Protein AF-D6V4B9-F1 (afdb_monomer)

pLDDT: mean 71.66, std 14.36, range [41.25, 89.12]

Radius of gyration: 29.9 Å; Cα contacts (8 Å, |Δi|>4): 30; chains: 1; bounding box: 53×67×83 Å

Nearest PDB structures (foldseek):
  7n61-assembly1_1E  TM=2.980E-01  e=7.614E+00  Chlamydomonas reinhardtii

Solvent-accessible surface area (backbone atoms only — not comparable to full-atom values): 7620 Å² total; per-residue (Å²): 122,68,72,62,52,56,53,49,53,51,54,51,51,50,52,50,50,55,51,52,52,53,36,43,50,52,18,46,53,51,30,52,46,39,75,76,36,60,91,76,51,65,73,72,64,60,72,78,48,50,77,69,20,47,53,47,20,52,50,51,48,60,70,60,58,69,81,70,73,77,74,76,78,88,77,75,93,86,74,89,62,77,79,71,78,65,84,52,74,64,82,77,49,76,81,72,80,59,62,66,60,52,53,49,54,53,49,53,52,52,53,53,51,52,51,52,52,52,52,51,54,64,75,76,108

Structure (mmCIF, N/CA/C/O backbone):
data_AF-D6V4B9-F1
#
_entry.id   AF-D6V4B9-F1
#
loop_
_atom_site.group_PDB
_atom_site.id
_atom_site.type_symbol
_atom_site.label_atom_id
_atom_site.label_alt_id
_atom_site.label_comp_id
_atom_site.label_asym_id
_atom_site.label_entity_id
_atom_site.label_seq_id
_atom_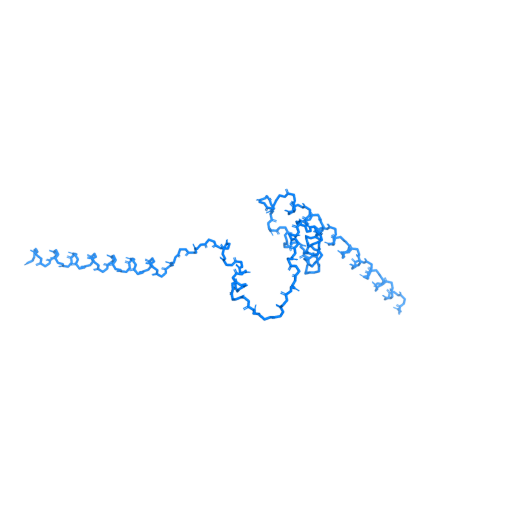site.pdbx_PDB_ins_code
_atom_site.Cartn_x
_atom_site.Cartn_y
_atom_site.Cartn_z
_atom_site.occupancy
_atom_site.B_iso_or_equiv
_atom_site.auth_seq_id
_atom_site.auth_comp_id
_atom_site.auth_asym_id
_atom_site.auth_atom_id
_atom_site.pdbx_PDB_model_num
ATOM 1 N N . MET A 1 1 ? 23.076 -10.725 -33.146 1.00 55.50 1 MET A N 1
ATOM 2 C CA . MET A 1 1 ? 22.029 -9.685 -33.076 1.00 55.50 1 MET A CA 1
ATOM 3 C C . MET A 1 1 ? 22.121 -8.926 -31.746 1.00 55.50 1 MET A C 1
ATOM 5 O O . MET A 1 1 ? 21.299 -9.163 -30.870 1.00 55.50 1 MET A O 1
ATOM 9 N N . PRO A 1 2 ? 23.154 -8.087 -31.544 1.00 64.25 2 PRO A N 1
ATOM 10 C CA . PRO A 1 2 ? 23.291 -7.273 -30.332 1.00 64.25 2 PRO A CA 1
ATOM 11 C C . PRO A 1 2 ? 22.269 -6.123 -30.283 1.00 64.25 2 PRO A C 1
ATOM 13 O O . PRO A 1 2 ? 21.636 -5.936 -29.256 1.00 64.25 2 PRO A O 1
ATOM 16 N N . GLU A 1 3 ? 21.969 -5.485 -31.418 1.00 70.81 3 GLU A N 1
ATOM 17 C CA . GLU A 1 3 ? 21.079 -4.308 -31.461 1.00 70.81 3 GLU A CA 1
ATOM 18 C C . GLU A 1 3 ? 19.627 -4.583 -31.041 1.00 70.81 3 GLU A C 1
ATOM 20 O O . GLU A 1 3 ? 18.955 -3.723 -30.484 1.00 70.81 3 GLU A O 1
ATOM 25 N N . GLN A 1 4 ? 19.126 -5.803 -31.256 1.00 70.81 4 GLN A N 1
ATOM 26 C CA . GLN A 1 4 ? 17.796 -6.181 -30.768 1.00 70.81 4 GLN A CA 1
ATOM 27 C C . GLN A 1 4 ? 17.755 -6.297 -29.244 1.00 70.81 4 GLN A C 1
ATOM 29 O O . GLN A 1 4 ? 16.736 -5.956 -28.652 1.00 70.81 4 GLN A O 1
ATOM 34 N N . ARG A 1 5 ? 18.839 -6.760 -28.603 1.00 72.44 5 ARG A N 1
ATOM 35 C CA . ARG A 1 5 ? 18.905 -6.842 -27.136 1.00 72.44 5 ARG A CA 1
ATOM 36 C C . ARG A 1 5 ? 18.879 -5.450 -26.517 1.00 72.44 5 ARG A C 1
ATOM 38 O O . ARG A 1 5 ? 18.088 -5.235 -25.610 1.00 72.44 5 ARG A O 1
ATOM 45 N N . ASP A 1 6 ? 19.620 -4.509 -27.095 1.00 79.88 6 ASP A N 1
ATOM 46 C CA . ASP A 1 6 ? 19.655 -3.123 -26.618 1.00 79.88 6 ASP A CA 1
ATOM 47 C C . ASP A 1 6 ? 18.268 -2.456 -26.684 1.00 79.88 6 ASP A C 1
ATOM 49 O O . ASP A 1 6 ? 17.867 -1.749 -25.761 1.00 79.88 6 ASP A O 1
ATOM 53 N N . LEU A 1 7 ? 17.482 -2.738 -27.732 1.00 81.94 7 LEU A N 1
ATOM 54 C CA . LEU A 1 7 ? 16.101 -2.253 -27.850 1.00 81.94 7 LEU A CA 1
ATOM 55 C C . LEU A 1 7 ? 15.154 -2.879 -26.814 1.00 81.94 7 LEU A C 1
ATOM 57 O O . LEU A 1 7 ? 14.275 -2.190 -26.294 1.00 81.94 7 LEU A O 1
ATOM 61 N N . PHE A 1 8 ? 15.318 -4.168 -26.501 1.00 83.31 8 PHE A N 1
ATOM 62 C CA . PHE A 1 8 ? 14.526 -4.822 -25.454 1.00 83.31 8 PHE A CA 1
ATOM 63 C C . PHE A 1 8 ? 14.882 -4.307 -24.060 1.00 83.31 8 PHE A C 1
ATOM 65 O O . PHE A 1 8 ? 13.976 -4.081 -23.259 1.00 83.31 8 PHE A O 1
ATOM 72 N N . ASP A 1 9 ? 16.166 -4.087 -23.782 1.00 86.44 9 ASP A N 1
ATOM 73 C CA . ASP A 1 9 ? 16.626 -3.549 -22.502 1.00 86.44 9 ASP A CA 1
ATOM 74 C C . ASP A 1 9 ? 16.128 -2.112 -22.297 1.00 86.44 9 ASP A C 1
ATOM 76 O O . ASP A 1 9 ? 15.647 -1.770 -21.213 1.00 86.44 9 ASP A O 1
ATOM 80 N N . LEU A 1 10 ? 16.136 -1.296 -23.358 1.00 87.69 10 LEU A N 1
ATOM 81 C CA . LEU A 1 10 ? 15.570 0.054 -23.341 1.00 87.69 10 LEU A CA 1
ATOM 82 C C . LEU A 1 10 ? 14.053 0.034 -23.089 1.00 87.69 10 LEU A C 1
ATOM 84 O O . LEU A 1 10 ? 13.560 0.729 -22.202 1.00 87.69 10 LEU A O 1
ATOM 88 N N . ALA A 1 11 ? 13.311 -0.824 -23.795 1.00 85.81 11 ALA A N 1
ATOM 89 C CA . ALA A 1 11 ? 11.869 -0.973 -23.594 1.00 85.81 11 ALA A CA 1
ATOM 90 C C . ALA A 1 11 ? 11.518 -1.504 -22.191 1.00 85.81 11 ALA A C 1
ATOM 92 O O . ALA A 1 11 ? 10.519 -1.096 -21.593 1.00 85.81 11 ALA A O 1
ATOM 93 N N . ALA A 1 12 ? 12.339 -2.403 -21.640 1.00 87.50 12 ALA A N 1
ATOM 94 C CA . ALA A 1 12 ? 12.175 -2.904 -20.282 1.00 87.50 12 ALA A CA 1
ATOM 95 C C . ALA A 1 12 ? 12.413 -1.796 -19.245 1.00 87.50 12 ALA A C 1
ATOM 97 O O . ALA A 1 12 ? 11.635 -1.673 -18.294 1.00 87.50 12 ALA A O 1
ATOM 98 N N . ALA A 1 13 ? 13.441 -0.966 -19.440 1.00 87.25 13 ALA A N 1
ATOM 99 C CA . ALA A 1 13 ? 13.713 0.185 -18.586 1.00 87.25 13 ALA A CA 1
ATOM 100 C C . ALA A 1 13 ? 12.553 1.196 -18.608 1.00 87.25 13 ALA A C 1
ATOM 102 O O . ALA A 1 13 ? 12.089 1.616 -17.543 1.00 87.25 13 ALA A O 1
ATOM 103 N N . ASP A 1 14 ? 12.015 1.505 -19.789 1.00 87.19 14 ASP A N 1
ATOM 104 C CA . ASP A 1 14 ? 10.861 2.397 -19.945 1.00 87.19 14 ASP A CA 1
ATOM 105 C C . ASP A 1 14 ? 9.603 1.842 -19.268 1.00 87.19 14 ASP A C 1
ATOM 107 O O . ASP A 1 14 ? 8.897 2.563 -18.557 1.00 87.19 14 ASP A O 1
ATOM 111 N N . ALA A 1 15 ? 9.336 0.541 -19.405 1.00 85.94 15 ALA A N 1
ATOM 112 C CA . ALA A 1 15 ? 8.210 -0.104 -18.734 1.00 85.94 15 ALA A CA 1
ATOM 113 C C . ALA A 1 15 ? 8.340 -0.049 -17.200 1.00 85.94 15 ALA A C 1
ATOM 115 O O . ALA A 1 15 ? 7.353 0.166 -16.487 1.00 85.94 15 ALA A O 1
ATOM 116 N N . VAL A 1 16 ? 9.557 -0.206 -16.669 1.00 84.38 16 VAL A N 1
ATOM 117 C CA . VAL A 1 16 ? 9.835 -0.054 -15.233 1.00 84.38 16 VAL A CA 1
ATOM 118 C C . VAL A 1 16 ? 9.635 1.397 -14.791 1.00 84.38 16 VAL A C 1
ATOM 120 O O . VAL A 1 16 ? 8.999 1.638 -13.759 1.00 84.38 16 VAL A O 1
ATOM 123 N N . ALA A 1 17 ? 10.102 2.372 -15.570 1.00 83.88 17 ALA A N 1
ATOM 124 C CA . ALA A 1 17 ? 9.906 3.790 -15.281 1.00 83.88 17 ALA A CA 1
ATOM 125 C C . ALA A 1 17 ? 8.411 4.167 -15.275 1.00 83.88 17 ALA A C 1
ATOM 127 O O . ALA A 1 17 ? 7.926 4.770 -14.317 1.00 83.88 17 ALA A O 1
ATOM 128 N N . ALA A 1 18 ? 7.645 3.716 -16.269 1.00 83.69 18 ALA A N 1
ATOM 129 C CA . ALA A 1 18 ? 6.200 3.938 -16.341 1.00 83.69 18 ALA A CA 1
ATOM 130 C C . ALA A 1 18 ? 5.446 3.282 -15.171 1.00 83.69 18 ALA A C 1
ATOM 132 O O . ALA A 1 18 ? 4.516 3.850 -14.598 1.00 83.69 18 ALA A O 1
ATOM 133 N N . ARG A 1 19 ? 5.862 2.079 -14.762 1.00 83.50 19 ARG A N 1
ATOM 134 C CA . ARG A 1 19 ? 5.267 1.404 -13.605 1.00 83.50 19 ARG A CA 1
ATOM 135 C C . ARG A 1 19 ? 5.576 2.129 -12.299 1.00 83.50 19 ARG A C 1
ATOM 137 O O . ARG A 1 19 ? 4.706 2.223 -11.433 1.00 83.50 19 ARG A O 1
ATOM 144 N N . THR A 1 20 ? 6.806 2.606 -12.125 1.00 84.06 20 THR A N 1
ATOM 145 C CA . THR A 1 20 ? 7.217 3.298 -10.894 1.00 84.06 20 THR A CA 1
ATOM 146 C C . THR A 1 20 ? 6.521 4.651 -10.751 1.00 84.06 20 THR A C 1
ATOM 148 O O . THR A 1 20 ? 6.056 4.964 -9.653 1.00 84.06 20 THR A O 1
ATOM 151 N N . SER A 1 21 ? 6.346 5.405 -11.840 1.00 84.62 21 SER A N 1
ATOM 152 C CA . SER A 1 21 ? 5.576 6.655 -11.831 1.00 84.62 21 SER A CA 1
ATOM 153 C C . SER A 1 21 ? 4.098 6.415 -11.502 1.00 84.62 21 SER A C 1
ATOM 155 O O . SER A 1 21 ? 3.570 7.050 -10.587 1.00 84.62 21 SER A O 1
ATOM 157 N N . ALA A 1 22 ? 3.458 5.421 -12.128 1.00 85.25 22 ALA A N 1
ATOM 158 C CA . ALA A 1 22 ? 2.073 5.052 -11.831 1.00 85.25 22 ALA A CA 1
ATOM 159 C C . ALA A 1 22 ? 1.880 4.634 -10.360 1.00 85.25 22 ALA A C 1
ATOM 161 O O . ALA A 1 22 ? 0.899 5.006 -9.711 1.00 85.25 22 ALA A O 1
ATOM 162 N N . GLN A 1 23 ? 2.837 3.897 -9.787 1.00 86.62 23 GLN A N 1
ATOM 163 C CA . GLN A 1 23 ? 2.803 3.536 -8.366 1.00 86.62 23 GLN A CA 1
ATOM 164 C C . GLN A 1 23 ? 2.971 4.746 -7.444 1.00 86.62 23 GLN A C 1
ATOM 166 O O . GLN A 1 23 ? 2.324 4.801 -6.396 1.00 86.62 23 GLN A O 1
ATOM 171 N N . ALA A 1 24 ? 3.798 5.720 -7.825 1.00 85.44 24 ALA A N 1
ATOM 172 C CA . ALA A 1 24 ? 3.953 6.958 -7.073 1.00 85.44 24 ALA A CA 1
ATOM 173 C C . ALA A 1 24 ? 2.667 7.804 -7.090 1.00 85.44 24 ALA A C 1
ATOM 175 O O . ALA A 1 24 ? 2.298 8.377 -6.065 1.00 85.44 24 ALA A O 1
ATOM 176 N N . GLU A 1 25 ? 1.952 7.853 -8.214 1.00 87.00 25 GLU A N 1
ATOM 177 C CA . GLU A 1 25 ? 0.655 8.536 -8.310 1.00 87.00 25 GLU A CA 1
ATOM 178 C C . GLU A 1 25 ? -0.424 7.858 -7.462 1.00 87.00 25 GLU A C 1
ATOM 180 O O . GLU A 1 25 ? -1.113 8.525 -6.688 1.00 87.00 25 GLU A O 1
ATOM 185 N N . LEU A 1 26 ? -0.529 6.527 -7.531 1.00 87.94 26 LEU A N 1
ATOM 186 C CA . LEU A 1 26 ? -1.443 5.762 -6.679 1.00 87.94 26 LEU A CA 1
ATOM 187 C C . LEU A 1 26 ? -1.157 5.996 -5.192 1.00 87.94 26 LEU A C 1
ATOM 189 O O . LEU A 1 26 ? -2.084 6.220 -4.414 1.00 87.94 26 LEU A O 1
ATOM 193 N N . ALA A 1 27 ? 0.119 6.000 -4.801 1.00 89.12 27 ALA A N 1
ATOM 194 C CA . ALA A 1 27 ? 0.534 6.288 -3.434 1.00 89.12 27 ALA A CA 1
ATOM 195 C C . ALA A 1 27 ? 0.110 7.696 -2.982 1.00 89.12 27 ALA A C 1
ATOM 197 O O . ALA A 1 27 ? -0.425 7.851 -1.885 1.00 89.12 27 ALA A O 1
ATOM 198 N N . LYS A 1 28 ? 0.274 8.720 -3.830 1.00 86.50 28 LYS A N 1
ATOM 199 C CA . LYS A 1 28 ? -0.180 10.092 -3.535 1.00 86.50 28 LYS A CA 1
ATOM 200 C C . LYS A 1 28 ? -1.702 10.185 -3.402 1.00 86.50 28 LYS A C 1
ATOM 202 O O . LYS A 1 28 ? -2.199 10.842 -2.490 1.00 86.50 28 LYS A O 1
ATOM 207 N N . ASN A 1 29 ? -2.449 9.503 -4.269 1.00 88.44 29 ASN A N 1
ATOM 208 C CA . ASN A 1 29 ? -3.911 9.482 -4.205 1.00 88.44 29 ASN A CA 1
ATOM 209 C C . ASN A 1 29 ? -4.413 8.828 -2.913 1.00 88.44 29 ASN A C 1
ATOM 211 O O . ASN A 1 29 ? -5.297 9.373 -2.252 1.00 88.44 29 ASN A O 1
ATOM 215 N N . LEU A 1 30 ? -3.798 7.714 -2.509 1.00 88.81 30 LEU A N 1
ATOM 216 C CA . LEU A 1 30 ? -4.099 7.055 -1.238 1.00 88.81 30 LEU A CA 1
ATOM 217 C C . LEU A 1 30 ? -3.710 7.931 -0.037 1.00 88.81 30 LEU A C 1
ATOM 219 O O . LEU A 1 30 ? -4.477 8.004 0.919 1.00 88.81 30 LEU A O 1
ATOM 223 N N . ALA A 1 31 ? -2.582 8.652 -0.095 1.00 88.44 31 ALA A N 1
ATOM 224 C CA . ALA A 1 31 ? -2.212 9.619 0.944 1.00 88.44 31 ALA A CA 1
ATOM 225 C C . ALA A 1 31 ? -3.302 10.685 1.116 1.00 88.44 31 ALA A C 1
ATOM 227 O O . ALA A 1 31 ? -3.752 10.941 2.231 1.00 88.44 31 ALA A O 1
ATOM 228 N N . ASN A 1 32 ? -3.770 11.265 0.009 1.00 88.19 32 ASN A N 1
ATOM 229 C CA . ASN A 1 32 ? -4.825 12.276 0.018 1.00 88.19 32 ASN A CA 1
ATOM 230 C C . ASN A 1 32 ? -6.147 11.737 0.582 1.00 88.19 32 ASN A C 1
ATOM 232 O O . ASN A 1 32 ? -6.837 12.446 1.311 1.00 88.19 32 ASN A O 1
ATOM 236 N N . GLU A 1 33 ? -6.508 10.495 0.262 1.00 87.06 33 GLU A N 1
ATOM 237 C CA . GLU A 1 33 ? -7.709 9.840 0.793 1.00 87.06 33 G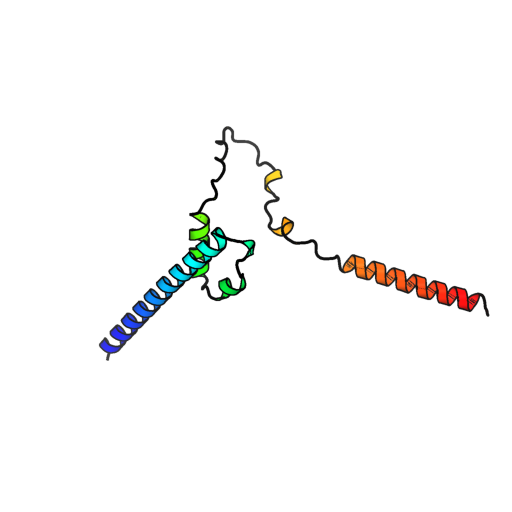LU A CA 1
ATOM 238 C C . GLU A 1 33 ? -7.620 9.648 2.314 1.00 87.06 33 GLU A C 1
ATOM 240 O O . GLU A 1 33 ? -8.554 10.002 3.037 1.00 87.06 33 GLU A O 1
ATOM 245 N N . ILE A 1 34 ? -6.467 9.182 2.805 1.00 87.31 34 ILE A N 1
ATOM 246 C CA . ILE A 1 34 ? -6.193 9.028 4.240 1.00 87.31 34 ILE A CA 1
ATOM 247 C C . ILE A 1 34 ? -6.277 10.379 4.956 1.00 87.31 34 ILE A C 1
ATOM 249 O O . ILE A 1 34 ? -6.911 10.473 6.005 1.00 87.31 34 ILE A O 1
ATOM 253 N N . LEU A 1 35 ? -5.679 11.429 4.389 1.00 84.44 35 LEU A N 1
ATOM 254 C CA . LEU A 1 35 ? -5.671 12.767 4.987 1.00 84.44 35 LEU A CA 1
ATOM 255 C C . LEU A 1 35 ? -7.064 13.407 5.026 1.00 84.44 35 LEU A C 1
ATOM 257 O O . LEU A 1 35 ? -7.389 14.101 5.987 1.00 84.44 35 LEU A O 1
ATOM 261 N N . LYS A 1 36 ? -7.903 13.170 4.010 1.00 85.56 36 LYS A N 1
ATOM 262 C CA . LYS A 1 36 ? -9.274 13.705 3.958 1.00 85.56 36 LYS A CA 1
ATOM 263 C C . LYS A 1 36 ? -10.240 12.981 4.896 1.00 85.56 36 LYS A C 1
ATOM 265 O O . LYS A 1 36 ? -11.219 13.582 5.332 1.00 85.56 36 LYS A O 1
ATOM 270 N N . GLY A 1 37 ? -10.024 11.697 5.174 1.00 82.56 37 GLY A N 1
ATOM 271 C CA . GLY A 1 37 ? -11.003 10.891 5.898 1.00 82.56 37 GLY A CA 1
ATOM 272 C C . GLY A 1 37 ? -10.452 9.551 6.367 1.00 82.56 37 GLY A C 1
ATOM 273 O O . GLY A 1 37 ? -10.843 8.520 5.816 1.00 82.56 37 GLY A O 1
ATOM 274 N N . PRO A 1 38 ? -9.630 9.523 7.430 1.00 80.62 38 PRO A N 1
ATOM 275 C CA . PRO A 1 38 ? -8.934 8.308 7.850 1.00 80.62 38 PRO A CA 1
ATOM 276 C C . PRO A 1 38 ? -9.893 7.182 8.262 1.00 80.62 38 PRO A C 1
ATOM 278 O O . PRO A 1 38 ? -9.597 6.012 8.054 1.00 80.62 38 PRO A O 1
ATOM 281 N N . ALA A 1 39 ? -11.077 7.518 8.787 1.00 80.06 39 ALA A N 1
ATOM 282 C CA . ALA A 1 39 ? -12.087 6.541 9.200 1.00 80.06 39 ALA A CA 1
ATOM 283 C C . ALA A 1 39 ? -12.814 5.848 8.030 1.00 80.06 39 ALA A C 1
ATOM 285 O O . ALA A 1 39 ? -13.440 4.812 8.234 1.00 80.06 39 ALA A O 1
ATOM 286 N N . LYS A 1 40 ? -12.766 6.423 6.821 1.00 82.06 40 LYS A N 1
ATOM 287 C CA . LYS A 1 40 ? -13.427 5.886 5.617 1.00 82.06 40 LYS A CA 1
ATOM 288 C C . LYS A 1 40 ? -12.455 5.178 4.673 1.00 82.06 40 LYS A C 1
ATOM 290 O O . LYS A 1 40 ? -12.888 4.599 3.682 1.00 82.06 40 LYS A O 1
ATOM 295 N N . PHE A 1 41 ? -11.160 5.242 4.970 1.00 86.75 41 PHE A N 1
ATOM 296 C CA . PHE A 1 41 ? -10.120 4.641 4.154 1.00 86.75 41 PHE A CA 1
ATOM 297 C C . PHE A 1 41 ? -10.185 3.108 4.213 1.00 86.75 41 PHE A C 1
ATOM 299 O O . PHE A 1 41 ? -10.192 2.529 5.300 1.00 86.75 41 PHE A O 1
ATOM 306 N N . ASP A 1 42 ? -10.192 2.445 3.053 1.00 86.50 42 ASP A N 1
ATOM 307 C CA . ASP A 1 42 ? -10.125 0.981 2.981 1.00 86.50 42 ASP A CA 1
ATOM 308 C C . ASP A 1 42 ? -8.660 0.494 3.005 1.00 86.50 42 ASP A C 1
ATOM 310 O O . ASP A 1 42 ? -7.940 0.631 2.006 1.00 86.50 42 ASP A O 1
ATOM 314 N N . PRO A 1 43 ? -8.204 -0.153 4.096 1.00 83.62 43 PRO A N 1
ATOM 315 C CA . PRO A 1 43 ? -6.830 -0.630 4.217 1.00 83.62 43 PRO A CA 1
ATOM 316 C C . PRO A 1 43 ? -6.473 -1.726 3.205 1.00 83.62 43 PRO A C 1
ATOM 318 O O . PRO A 1 43 ? -5.289 -1.949 2.949 1.00 83.62 43 PRO A O 1
ATOM 321 N N . LYS A 1 44 ? -7.450 -2.408 2.585 1.00 87.25 44 LYS A N 1
ATOM 322 C CA . LYS A 1 44 ? -7.166 -3.418 1.552 1.00 87.25 44 LYS A CA 1
ATOM 323 C C . LYS A 1 44 ? -6.497 -2.809 0.322 1.00 87.25 44 LYS A C 1
ATOM 325 O O . LYS A 1 44 ? -5.723 -3.500 -0.339 1.00 87.25 44 LYS A O 1
ATOM 330 N N . ARG A 1 45 ? -6.727 -1.521 0.051 1.00 82.81 45 ARG A N 1
ATOM 331 C CA . ARG A 1 45 ? -6.154 -0.806 -1.101 1.00 82.81 45 ARG A CA 1
ATOM 332 C C . ARG A 1 45 ? -4.638 -0.627 -0.988 1.00 82.81 45 ARG A C 1
ATOM 334 O O . ARG A 1 45 ? -3.965 -0.533 -2.009 1.00 82.81 45 ARG A O 1
ATOM 341 N N . LEU A 1 46 ? -4.078 -0.704 0.224 1.00 85.19 46 LEU A N 1
ATOM 342 C CA . LEU A 1 46 ? -2.628 -0.695 0.445 1.00 85.19 46 LEU A CA 1
ATOM 343 C C . LEU A 1 46 ? -1.927 -1.929 -0.137 1.00 85.19 46 LEU A C 1
ATOM 345 O O . LEU A 1 46 ? -0.754 -1.846 -0.484 1.00 85.19 46 LEU A O 1
ATOM 349 N N . LYS A 1 47 ? -2.631 -3.060 -0.298 1.00 85.12 47 LYS A N 1
ATOM 350 C CA . LYS A 1 47 ? -2.052 -4.284 -0.882 1.00 85.12 47 LYS A CA 1
ATOM 351 C C . LYS A 1 47 ? -1.686 -4.134 -2.360 1.00 85.12 47 LYS A C 1
ATOM 353 O O . LYS A 1 47 ? -0.885 -4.912 -2.860 1.00 85.12 47 LYS A O 1
ATOM 358 N N . ALA A 1 48 ? -2.283 -3.164 -3.054 1.00 83.94 48 ALA A N 1
ATOM 359 C CA . ALA A 1 48 ? -1.980 -2.880 -4.454 1.00 83.94 48 ALA A CA 1
ATOM 360 C C . ALA A 1 48 ? -0.670 -2.089 -4.629 1.00 83.94 48 ALA A C 1
ATOM 362 O O . ALA A 1 48 ? -0.149 -2.002 -5.742 1.00 83.94 48 ALA A O 1
ATOM 363 N N . LEU A 1 49 ? -0.130 -1.511 -3.549 1.00 84.69 49 LEU A N 1
ATOM 364 C CA . LEU A 1 49 ? 1.143 -0.801 -3.582 1.00 84.69 49 LEU A CA 1
ATOM 365 C C . LEU A 1 49 ? 2.312 -1.784 -3.505 1.00 84.69 49 LEU A C 1
ATOM 367 O O . LEU A 1 49 ? 2.317 -2.727 -2.715 1.00 84.69 49 LEU A O 1
ATOM 371 N N . SER A 1 50 ? 3.346 -1.519 -4.302 1.00 84.88 50 SER A N 1
ATOM 372 C CA . SER A 1 50 ? 4.653 -2.144 -4.104 1.00 84.88 50 SER A CA 1
ATOM 373 C C . SER A 1 50 ? 5.324 -1.597 -2.836 1.00 84.88 50 SER A C 1
ATOM 375 O O . SER A 1 50 ? 4.948 -0.521 -2.360 1.00 84.88 50 SER A O 1
ATOM 377 N N . PRO A 1 51 ? 6.377 -2.260 -2.323 1.00 84.44 51 PRO A N 1
ATOM 378 C CA . PRO A 1 51 ? 7.175 -1.730 -1.216 1.00 84.44 51 PRO A CA 1
ATOM 379 C C . PRO A 1 51 ? 7.655 -0.287 -1.447 1.00 84.44 51 PRO A C 1
ATOM 381 O O . PRO A 1 51 ? 7.568 0.545 -0.547 1.00 84.44 51 PRO A O 1
ATOM 384 N N . GLN A 1 52 ? 8.071 0.043 -2.674 1.00 80.75 52 GLN A N 1
ATOM 385 C CA . GLN A 1 52 ? 8.496 1.397 -3.035 1.00 80.75 52 GLN A CA 1
ATOM 386 C C . GLN A 1 52 ? 7.328 2.395 -3.003 1.00 80.75 52 GLN A C 1
ATOM 388 O O . GLN A 1 52 ? 7.471 3.505 -2.495 1.00 80.75 52 GLN A O 1
ATOM 393 N N . GLY A 1 53 ? 6.148 1.989 -3.482 1.00 83.06 53 GLY A N 1
ATOM 394 C CA . GLY A 1 53 ? 4.930 2.799 -3.405 1.00 83.06 53 GLY A CA 1
ATOM 395 C C . GLY A 1 53 ? 4.499 3.093 -1.964 1.00 83.06 53 GLY A C 1
ATOM 396 O O . GLY A 1 53 ? 4.027 4.191 -1.678 1.00 83.06 53 GLY A O 1
ATOM 397 N N . ILE A 1 54 ? 4.723 2.161 -1.031 1.00 86.12 54 ILE A N 1
ATOM 398 C CA . ILE A 1 54 ? 4.459 2.374 0.403 1.00 86.12 54 ILE A CA 1
ATOM 399 C C . ILE A 1 54 ? 5.388 3.451 0.983 1.00 86.12 54 ILE A C 1
ATOM 401 O O . ILE A 1 54 ? 4.934 4.298 1.751 1.00 86.12 54 ILE A O 1
ATOM 405 N N . LEU A 1 55 ? 6.668 3.474 0.601 1.00 85.31 55 LEU A N 1
ATOM 406 C CA . LEU A 1 55 ? 7.591 4.531 1.038 1.00 85.31 55 LEU A CA 1
ATOM 407 C C . LEU A 1 55 ? 7.164 5.908 0.515 1.00 85.31 55 LEU A C 1
ATOM 409 O O . LEU A 1 55 ? 7.187 6.882 1.267 1.00 85.31 55 LEU A O 1
ATOM 413 N N . VAL A 1 56 ? 6.711 5.983 -0.741 1.00 85.88 56 VAL A N 1
ATOM 414 C CA . VAL A 1 56 ? 6.174 7.222 -1.331 1.00 85.88 56 VAL A CA 1
ATOM 415 C C . VAL A 1 56 ? 4.904 7.676 -0.606 1.00 85.88 56 VAL A C 1
ATOM 417 O O . VAL A 1 56 ? 4.764 8.860 -0.306 1.00 85.88 56 VAL A O 1
ATOM 420 N N . LEU A 1 57 ? 4.009 6.744 -0.270 1.00 87.62 57 LEU A N 1
ATOM 421 C CA . LEU A 1 57 ? 2.801 7.013 0.515 1.00 87.62 57 LEU A CA 1
ATOM 422 C C . LEU A 1 57 ? 3.158 7.616 1.880 1.00 87.62 57 LEU A C 1
ATOM 424 O O . LEU A 1 57 ? 2.636 8.664 2.255 1.00 87.62 57 LEU A O 1
ATOM 428 N N . LEU A 1 58 ? 4.068 6.973 2.616 1.00 86.00 58 LEU A N 1
ATOM 429 C CA . LEU A 1 58 ? 4.517 7.439 3.930 1.00 86.00 58 LEU A CA 1
ATOM 430 C C . LEU A 1 58 ? 5.180 8.817 3.846 1.00 86.00 58 LEU A C 1
ATOM 432 O O . LEU A 1 58 ? 4.915 9.675 4.687 1.00 86.00 58 LEU A O 1
ATOM 436 N N . ALA A 1 59 ? 6.004 9.050 2.823 1.00 84.31 59 ALA A N 1
ATOM 437 C CA . ALA A 1 59 ? 6.614 10.351 2.579 1.00 84.31 59 ALA A CA 1
ATOM 438 C C . ALA A 1 59 ? 5.556 11.435 2.310 1.00 84.31 59 ALA A C 1
ATOM 440 O O . ALA A 1 59 ? 5.643 12.517 2.888 1.00 84.31 59 ALA A O 1
ATOM 441 N N . ALA A 1 60 ? 4.534 11.137 1.502 1.00 83.19 60 ALA A N 1
ATOM 442 C CA . ALA A 1 60 ? 3.446 12.065 1.196 1.00 83.19 60 ALA A CA 1
ATOM 4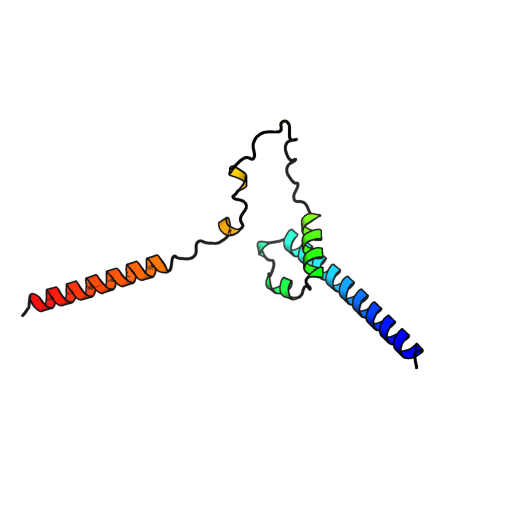43 C C . ALA A 1 60 ? 2.600 12.410 2.436 1.00 83.19 60 ALA A C 1
ATOM 445 O O . ALA A 1 60 ? 2.279 13.575 2.663 1.00 83.19 60 ALA A O 1
ATOM 446 N N . ILE A 1 61 ? 2.298 11.425 3.288 1.00 82.50 61 ILE A N 1
ATOM 447 C CA . ILE A 1 61 ? 1.589 11.658 4.558 1.00 82.50 61 ILE A CA 1
ATOM 448 C C . ILE A 1 61 ? 2.459 12.482 5.520 1.00 82.50 61 ILE A C 1
ATOM 450 O O . ILE A 1 61 ? 1.964 13.412 6.152 1.00 82.50 61 ILE A O 1
ATOM 454 N N . ARG A 1 62 ? 3.765 12.190 5.604 1.00 78.25 62 ARG A N 1
ATOM 455 C CA . ARG A 1 62 ? 4.713 12.923 6.460 1.00 78.25 62 ARG A CA 1
ATOM 456 C C . ARG A 1 62 ? 4.887 14.382 6.032 1.00 78.25 62 ARG A C 1
ATOM 458 O O . ARG A 1 62 ? 5.073 15.239 6.889 1.00 78.25 62 ARG A O 1
ATOM 465 N N . GLN A 1 63 ? 4.852 14.670 4.730 1.00 66.75 63 GLN A N 1
ATOM 466 C CA . GLN A 1 63 ? 4.923 16.040 4.206 1.00 66.75 63 GLN A CA 1
ATOM 467 C C . GLN A 1 63 ? 3.692 16.863 4.591 1.00 66.75 63 GLN A C 1
ATOM 469 O O . GLN A 1 63 ? 3.813 18.050 4.884 1.00 66.75 63 GLN A O 1
ATOM 474 N N . HIS A 1 64 ? 2.527 16.224 4.682 1.00 61.44 64 HIS A N 1
ATOM 475 C CA . HIS A 1 64 ? 1.291 16.838 5.151 1.00 61.44 64 HIS A CA 1
ATOM 476 C C . HIS A 1 64 ? 1.208 16.930 6.678 1.00 61.44 64 HIS A C 1
ATOM 478 O O . HIS A 1 64 ? 0.148 16.674 7.246 1.00 61.44 64 HIS A O 1
ATOM 484 N N . LYS A 1 65 ? 2.306 17.333 7.345 1.00 52.84 65 LYS A N 1
ATOM 485 C CA . LYS A 1 65 ? 2.332 17.628 8.784 1.00 52.84 65 LYS A CA 1
ATOM 486 C C . LYS A 1 65 ? 1.065 18.394 9.177 1.00 52.84 65 LYS A C 1
ATOM 488 O O . LYS A 1 65 ? 0.948 19.599 8.953 1.00 52.84 65 LYS A O 1
ATOM 493 N N . VAL A 1 66 ? 0.143 17.677 9.823 1.00 55.00 66 VAL A N 1
ATOM 494 C CA . VAL A 1 66 ? -0.645 18.198 10.937 1.00 55.00 66 VAL A CA 1
ATOM 495 C C . VAL A 1 66 ? 0.336 19.043 11.722 1.00 55.00 66 VAL A C 1
ATOM 497 O O . VAL A 1 66 ? 1.348 18.488 12.141 1.00 55.00 66 VAL A O 1
ATOM 500 N N . ARG A 1 67 ? 0.097 20.360 11.782 1.00 44.28 67 ARG A N 1
ATOM 501 C CA . ARG A 1 67 ? 0.900 21.361 12.495 1.00 44.28 67 ARG A CA 1
ATOM 502 C C . ARG A 1 67 ? 1.534 20.701 13.715 1.00 44.28 67 ARG A C 1
ATOM 504 O O . ARG A 1 67 ? 0.863 20.515 14.726 1.00 44.28 67 ARG A O 1
ATOM 511 N N . GLU A 1 68 ? 2.783 20.260 13.572 1.00 48.25 68 GLU A N 1
ATOM 512 C CA . GLU A 1 68 ? 3.544 19.736 14.694 1.00 48.25 68 GLU A CA 1
ATOM 513 C C . GLU A 1 68 ? 3.619 20.924 15.639 1.00 48.25 68 GLU A C 1
ATOM 515 O O . GLU A 1 68 ? 4.129 21.982 15.262 1.00 48.25 68 GLU A O 1
ATOM 520 N N . ALA A 1 69 ? 2.985 20.795 16.805 1.00 50.59 69 ALA A N 1
ATOM 521 C CA . ALA A 1 69 ? 3.181 21.750 17.874 1.00 50.59 69 ALA A CA 1
ATOM 522 C C . ALA A 1 69 ? 4.694 21.900 18.035 1.00 50.59 69 ALA A C 1
ATOM 524 O O . ALA A 1 69 ? 5.405 20.898 18.127 1.00 50.59 69 ALA A O 1
ATOM 525 N N . GLU A 1 70 ? 5.156 23.143 17.933 1.00 42.84 70 GLU A N 1
ATOM 526 C CA . GLU A 1 70 ? 6.562 23.512 17.972 1.00 42.84 70 GLU A CA 1
ATOM 527 C C . GLU A 1 70 ? 7.233 22.746 19.121 1.00 42.84 70 GLU A C 1
ATOM 529 O O . GLU A 1 70 ? 6.781 22.876 20.264 1.00 42.84 70 GLU A O 1
ATOM 534 N N . PRO A 1 71 ? 8.225 21.876 18.850 1.00 47.25 71 PRO A N 1
ATOM 535 C CA . PRO A 1 71 ? 8.916 21.19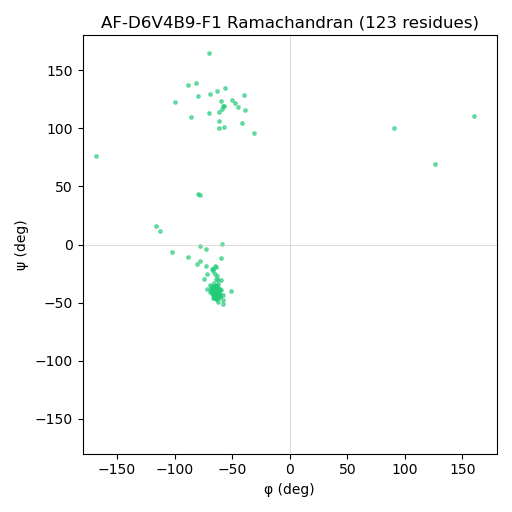4 19.928 1.00 47.25 71 PRO A CA 1
ATOM 536 C C . PRO A 1 71 ? 9.544 22.289 20.799 1.00 47.25 71 PRO A C 1
ATOM 538 O O . PRO A 1 71 ? 10.270 23.131 20.259 1.00 47.25 71 PRO A O 1
ATOM 541 N N . PRO A 1 72 ? 9.242 22.351 22.110 1.00 44.75 72 PRO A N 1
ATOM 542 C CA . PRO A 1 72 ? 9.854 23.343 22.976 1.00 44.75 72 PRO A CA 1
ATOM 543 C C . PRO A 1 72 ? 11.366 23.161 22.869 1.00 44.75 72 PRO A C 1
ATOM 545 O O . PRO A 1 72 ? 11.882 22.069 23.103 1.00 44.75 72 PRO A O 1
ATOM 548 N N . ARG A 1 73 ? 12.048 24.218 22.412 1.00 48.19 73 ARG A N 1
ATOM 549 C CA . ARG A 1 73 ? 13.494 24.239 22.190 1.00 48.19 73 ARG A CA 1
ATOM 550 C C . ARG A 1 73 ? 14.194 23.655 23.411 1.00 48.19 73 ARG A C 1
ATOM 552 O O . ARG A 1 73 ? 14.023 24.157 24.519 1.00 48.19 73 ARG A 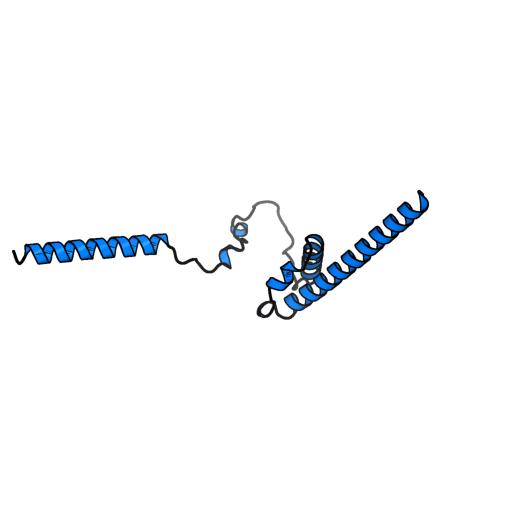O 1
ATOM 559 N N . GLU A 1 74 ? 14.968 22.601 23.177 1.00 47.41 74 GLU A N 1
ATOM 560 C CA . GLU A 1 74 ? 15.817 21.965 24.171 1.00 47.41 74 GLU A CA 1
ATOM 561 C C . GLU A 1 74 ? 16.793 22.998 24.744 1.00 47.41 74 GLU A C 1
ATOM 563 O O . GLU A 1 74 ? 17.807 23.339 24.139 1.00 47.41 74 GLU A O 1
ATOM 568 N N . THR A 1 75 ? 16.490 23.506 25.932 1.00 42.78 75 THR A N 1
ATOM 569 C CA . THR A 1 75 ? 17.522 23.984 26.842 1.00 42.78 75 THR A CA 1
ATOM 570 C C . THR A 1 75 ? 17.758 22.893 27.866 1.00 42.78 75 THR A C 1
ATOM 572 O O . THR A 1 75 ? 16.838 22.510 28.587 1.00 42.78 75 THR A O 1
ATOM 575 N N . SER A 1 76 ? 19.015 22.468 27.933 1.00 41.25 76 SER A N 1
ATOM 576 C CA . SER A 1 76 ? 19.614 21.611 28.955 1.00 41.25 76 SER A CA 1
ATOM 577 C C . SER A 1 76 ? 19.559 20.110 28.688 1.00 41.25 76 SER A C 1
ATOM 579 O O . SER A 1 76 ? 18.602 19.400 28.980 1.00 41.25 76 SER A O 1
ATOM 581 N N . ALA A 1 77 ? 20.709 19.633 28.214 1.00 48.75 77 ALA A N 1
ATOM 582 C CA . ALA A 1 77 ? 21.203 18.291 28.442 1.00 48.75 77 ALA A CA 1
ATOM 583 C C . ALA A 1 77 ? 20.929 17.834 29.888 1.00 48.75 77 ALA A C 1
ATOM 585 O O . ALA A 1 77 ? 21.297 18.520 30.841 1.00 48.75 77 ALA A O 1
ATOM 586 N N . GLY A 1 78 ? 20.330 16.651 30.039 1.00 44.00 78 GLY A N 1
ATOM 587 C CA . GLY A 1 78 ? 20.259 15.959 31.326 1.00 44.00 78 GLY A CA 1
ATOM 588 C C . GLY A 1 78 ? 1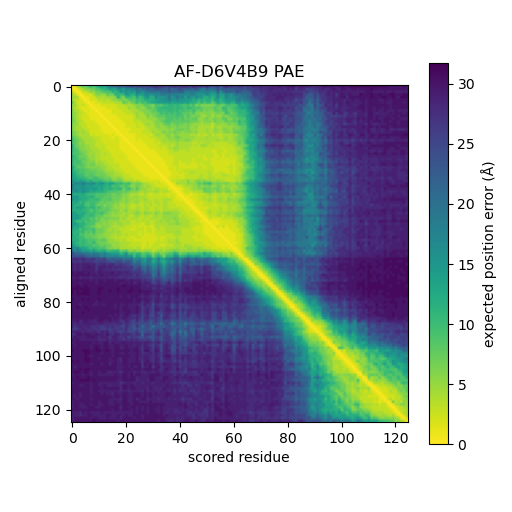8.859 15.554 31.773 1.00 44.00 78 GLY A C 1
ATOM 589 O O . GLY A 1 78 ? 18.364 16.079 32.763 1.00 44.00 78 GLY A O 1
ATOM 590 N N . LYS A 1 79 ? 18.258 14.583 31.074 1.00 42.66 79 LYS A N 1
ATOM 591 C CA . LYS A 1 79 ? 17.466 13.445 31.596 1.00 42.66 79 LYS A CA 1
ATOM 592 C C . LYS A 1 79 ? 16.595 12.919 30.460 1.00 42.66 79 LYS A C 1
ATOM 594 O O . LYS A 1 79 ? 15.662 13.581 30.025 1.00 42.66 79 LYS A O 1
ATOM 599 N N . VAL A 1 80 ? 16.911 11.717 29.987 1.00 48.94 80 VAL A N 1
ATOM 600 C CA . VAL A 1 80 ? 15.994 10.933 29.156 1.00 48.94 80 VAL A CA 1
ATOM 601 C C . VAL A 1 80 ? 14.761 10.661 30.014 1.00 48.94 80 VAL A C 1
ATOM 603 O O . VAL A 1 80 ? 14.832 9.914 30.988 1.00 48.94 80 VAL A O 1
ATOM 606 N N . ASP A 1 81 ? 13.664 11.345 29.707 1.00 47.38 81 ASP A N 1
ATOM 607 C CA . ASP A 1 81 ? 12.406 11.236 30.435 1.00 47.38 81 ASP A CA 1
ATOM 608 C C . ASP A 1 81 ? 11.781 9.856 30.153 1.00 47.38 81 ASP A C 1
ATOM 610 O O . ASP A 1 81 ? 11.395 9.541 29.022 1.00 47.38 81 ASP A O 1
ATOM 614 N N . GLU A 1 82 ? 11.695 8.994 31.172 1.00 53.91 82 GLU A N 1
ATOM 615 C CA . GLU A 1 82 ? 11.155 7.626 31.064 1.00 53.91 82 GLU A CA 1
ATOM 616 C C . GLU A 1 82 ? 9.692 7.581 30.583 1.00 53.91 82 GLU A C 1
ATOM 618 O O . GLU A 1 82 ? 9.195 6.523 30.189 1.00 53.91 82 GLU A O 1
ATOM 623 N N . ARG A 1 83 ? 8.994 8.723 30.539 1.00 52.34 83 ARG A N 1
ATOM 624 C CA . ARG A 1 83 ? 7.625 8.831 30.010 1.00 52.34 83 ARG A CA 1
ATOM 625 C C . ARG A 1 83 ? 7.517 8.578 28.509 1.00 52.34 83 ARG A C 1
ATOM 627 O O . ARG A 1 83 ? 6.449 8.185 28.038 1.00 52.34 83 ARG A O 1
ATOM 634 N N . MET A 1 84 ? 8.600 8.745 27.752 1.00 46.47 84 MET A N 1
ATOM 635 C CA . MET A 1 84 ? 8.585 8.587 26.292 1.00 46.47 84 MET A CA 1
ATOM 636 C C . MET A 1 84 ? 8.590 7.116 25.830 1.00 46.47 84 MET A C 1
ATOM 638 O O . MET A 1 84 ? 8.503 6.836 24.636 1.00 46.47 84 MET A O 1
ATOM 642 N N . LYS A 1 85 ? 8.632 6.152 26.763 1.00 49.31 85 LYS A N 1
ATOM 643 C CA . LYS A 1 85 ? 8.667 4.705 26.477 1.00 49.31 85 LYS A CA 1
ATOM 644 C C . LYS A 1 85 ? 7.340 4.114 25.972 1.00 49.31 85 LYS A C 1
ATOM 646 O O . LYS A 1 85 ? 7.300 2.932 25.646 1.00 49.31 85 LYS A O 1
ATOM 651 N N . SER A 1 86 ? 6.257 4.893 25.908 1.00 54.06 86 SER A N 1
ATOM 652 C CA . SER A 1 86 ? 4.896 4.363 25.699 1.00 54.06 86 SER A CA 1
ATOM 653 C C . SER A 1 86 ? 4.198 4.782 24.397 1.00 54.06 86 SER A C 1
ATOM 655 O O . SER A 1 86 ? 3.008 4.525 24.239 1.00 54.06 86 SER A O 1
ATOM 657 N N . PHE A 1 87 ? 4.915 5.312 23.401 1.00 54.91 87 PHE A N 1
ATOM 658 C CA . PHE A 1 87 ? 4.366 5.524 22.048 1.00 54.91 87 PHE A CA 1
ATOM 659 C C . PHE A 1 87 ? 4.298 4.227 21.218 1.00 54.91 87 PHE A C 1
ATOM 661 O O . PHE A 1 87 ? 4.628 4.198 20.032 1.00 54.91 87 PHE A O 1
ATOM 668 N N . SER A 1 88 ? 3.876 3.114 21.823 1.00 62.56 88 SER A N 1
ATOM 669 C CA . SER A 1 88 ? 3.605 1.890 21.075 1.00 62.56 88 SER A CA 1
ATOM 670 C C . SER A 1 88 ? 2.151 1.895 20.597 1.00 62.56 88 SER A C 1
ATOM 672 O O . SER A 1 88 ? 1.212 2.199 21.334 1.00 62.56 88 SER A O 1
ATOM 674 N N . TRP A 1 89 ? 1.924 1.483 19.350 1.00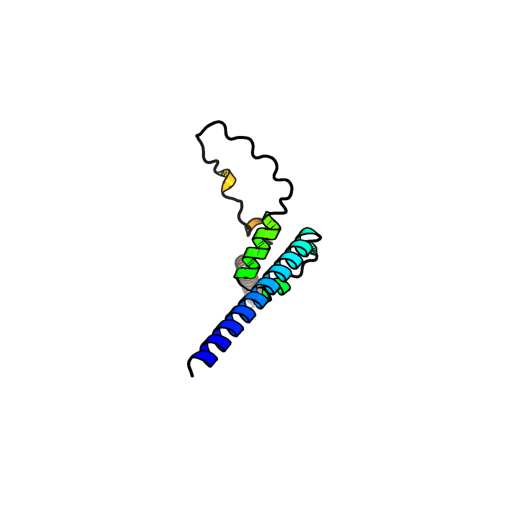 64.75 89 TRP A N 1
ATOM 675 C CA . TRP A 1 89 ? 0.588 1.277 18.771 1.00 64.75 89 TRP A CA 1
ATOM 676 C C . TRP A 1 89 ? -0.263 0.242 19.542 1.00 64.75 89 TRP A C 1
ATOM 678 O O . TRP A 1 89 ? -1.394 -0.038 19.155 1.00 64.75 89 TRP A O 1
ATOM 688 N N . GLN A 1 90 ? 0.255 -0.345 20.630 1.00 63.19 90 GLN A N 1
ATOM 689 C CA . GLN A 1 90 ? -0.488 -1.251 21.504 1.00 63.19 90 GLN A CA 1
ATOM 690 C C . GLN A 1 90 ? -1.669 -0.562 22.187 1.00 63.19 90 GLN A C 1
ATOM 692 O O . GLN A 1 90 ? -2.710 -1.194 22.300 1.00 63.19 90 GLN A O 1
ATOM 697 N N . HIS A 1 91 ? -1.557 0.716 22.564 1.00 62.28 91 HIS A N 1
ATOM 698 C CA . HIS A 1 91 ? -2.667 1.456 23.189 1.00 62.28 91 HIS A CA 1
ATOM 699 C C . HIS A 1 91 ? -3.890 1.647 22.264 1.00 62.28 91 HIS A C 1
ATOM 701 O O . HIS A 1 91 ? -4.996 1.869 22.746 1.00 62.28 91 HIS A O 1
ATOM 707 N N . LEU A 1 92 ? -3.708 1.517 20.941 1.00 63.34 92 LEU A N 1
ATOM 708 C CA . LEU A 1 92 ? -4.782 1.563 19.939 1.00 63.34 92 LEU A CA 1
ATOM 709 C C . LEU A 1 92 ? -5.421 0.190 19.681 1.00 63.34 92 LEU A C 1
ATOM 711 O O . LEU A 1 92 ? -6.449 0.106 19.006 1.00 63.34 92 LEU A O 1
ATOM 715 N N . ARG A 1 93 ? -4.837 -0.905 20.189 1.00 63.38 93 ARG A N 1
ATOM 716 C CA . ARG A 1 93 ? -5.447 -2.233 20.071 1.00 63.38 93 ARG A CA 1
ATOM 717 C C . ARG A 1 93 ? -6.533 -2.363 21.131 1.00 63.38 93 ARG A C 1
ATOM 719 O O . ARG A 1 93 ? -6.277 -2.164 22.315 1.00 63.38 93 ARG A O 1
ATOM 726 N N . LYS A 1 94 ? -7.744 -2.746 20.715 1.00 65.75 94 LYS A N 1
ATOM 727 C CA . LYS A 1 94 ? -8.771 -3.187 21.667 1.00 65.75 94 LYS A CA 1
ATOM 728 C C . LYS A 1 94 ? -8.197 -4.353 22.484 1.00 65.75 94 LYS A C 1
ATOM 730 O O . LYS A 1 94 ? -7.589 -5.236 21.876 1.00 65.75 94 LYS A O 1
ATOM 735 N N . PRO A 1 95 ? -8.369 -4.368 23.817 1.00 65.31 95 PRO A N 1
ATOM 736 C CA . PRO A 1 95 ? -7.899 -5.474 24.635 1.00 65.31 95 PRO A CA 1
ATOM 737 C C . PRO A 1 95 ? -8.550 -6.761 24.128 1.00 65.31 95 PRO A C 1
ATOM 739 O O . PRO A 1 95 ? -9.778 -6.868 24.078 1.00 65.31 95 PRO A O 1
ATOM 742 N N . GLU A 1 96 ? -7.731 -7.716 23.687 1.00 67.00 96 GLU A N 1
ATOM 743 C CA . GLU A 1 96 ? -8.241 -9.022 23.292 1.00 67.00 96 GLU A CA 1
ATOM 744 C C . GLU A 1 96 ? -8.872 -9.680 24.525 1.00 67.00 96 GLU A C 1
ATOM 746 O O . GLU A 1 96 ? -8.269 -9.665 25.604 1.00 67.00 96 GLU A O 1
ATOM 751 N N . PRO A 1 97 ? -10.090 -10.239 24.414 1.00 65.81 97 PRO A N 1
ATOM 752 C CA . PRO A 1 97 ? -10.706 -10.933 25.531 1.00 65.81 97 PRO A CA 1
ATOM 753 C C . PRO A 1 97 ? -9.780 -12.071 25.955 1.00 65.81 97 PRO A C 1
ATOM 755 O O . PRO A 1 97 ? -9.510 -12.986 25.174 1.00 65.81 97 PRO A O 1
ATOM 758 N N . ASN A 1 98 ? -9.275 -11.984 27.187 1.00 70.00 98 ASN A N 1
ATOM 759 C CA . ASN A 1 98 ? -8.260 -12.887 27.706 1.00 70.00 98 ASN A CA 1
ATOM 760 C C . ASN A 1 98 ? -8.800 -14.328 27.714 1.00 70.00 98 ASN A C 1
ATOM 762 O O . ASN A 1 98 ? -9.585 -14.714 28.586 1.00 70.00 98 ASN A O 1
ATOM 766 N N . ARG A 1 99 ? -8.405 -15.121 26.707 1.00 65.88 99 ARG A N 1
ATOM 767 C CA . ARG A 1 99 ? -8.863 -16.509 26.520 1.00 65.88 99 ARG A CA 1
ATOM 768 C C . ARG A 1 99 ? -8.514 -17.381 27.723 1.00 65.88 99 ARG A C 1
ATOM 770 O O . ARG A 1 99 ? -9.286 -18.274 28.049 1.00 65.88 99 ARG A O 1
ATOM 777 N N . TRP A 1 100 ? -7.416 -17.060 28.407 1.00 68.94 100 TRP A N 1
ATOM 778 C CA . TRP A 1 100 ? -6.965 -17.753 29.609 1.00 68.94 100 TRP A CA 1
ATOM 779 C C . TRP A 1 100 ? -7.942 -17.570 30.780 1.00 68.94 100 TRP A C 1
ATOM 781 O O . TRP A 1 100 ? -8.302 -18.532 31.453 1.00 68.94 100 TRP A O 1
ATOM 791 N N . LEU A 1 101 ? -8.476 -16.356 30.964 1.00 67.25 101 LEU A N 1
ATOM 792 C CA . LEU A 1 101 ? -9.489 -16.086 31.991 1.00 67.25 101 LEU A CA 1
ATOM 793 C C . LEU A 1 101 ? -10.809 -16.815 31.686 1.00 67.25 101 LEU A C 1
ATOM 795 O O . LEU A 1 101 ? -11.453 -17.347 32.587 1.00 67.25 101 LEU A O 1
ATOM 799 N N . ARG A 1 102 ? -11.188 -16.889 30.401 1.00 65.69 102 ARG A N 1
ATOM 800 C CA . ARG A 1 102 ? -12.365 -17.652 29.954 1.00 65.69 102 ARG A CA 1
ATOM 801 C C . ARG A 1 102 ? -12.206 -19.155 30.182 1.00 65.69 102 ARG A C 1
ATOM 803 O O . ARG A 1 102 ? -13.161 -19.781 30.627 1.00 65.69 102 ARG A O 1
ATOM 810 N N . SER A 1 103 ? -11.030 -19.729 29.916 1.00 66.62 103 SER A N 1
ATOM 811 C CA . SER A 1 103 ? -10.783 -21.154 30.168 1.00 66.62 103 SER A CA 1
ATOM 812 C C . SER A 1 103 ? -10.752 -21.487 31.658 1.00 66.62 103 SER A C 1
ATOM 814 O O . SER A 1 103 ? -11.275 -22.526 32.046 1.00 66.62 103 SER A O 1
ATOM 816 N N . VAL A 1 104 ? -10.215 -20.600 32.503 1.00 69.19 104 VAL A N 1
ATOM 817 C CA . VAL A 1 104 ? -10.240 -20.782 33.965 1.00 69.19 104 VAL A CA 1
ATOM 818 C C . VAL A 1 104 ? -11.674 -20.709 34.496 1.00 69.19 104 VAL A C 1
ATOM 820 O O . VAL A 1 104 ? -12.088 -21.596 35.235 1.00 69.19 104 VAL A O 1
ATOM 823 N N . ALA A 1 105 ? -12.470 -19.721 34.072 1.00 66.94 105 ALA A N 1
ATOM 824 C CA . ALA A 1 105 ? -13.871 -19.610 34.483 1.00 66.94 105 ALA A CA 1
ATOM 825 C C . ALA A 1 105 ? -14.717 -20.815 34.025 1.00 66.94 105 ALA A C 1
ATOM 827 O O . ALA A 1 105 ? -15.513 -21.340 34.803 1.00 66.94 105 ALA A O 1
ATOM 828 N N . ALA A 1 106 ? -14.514 -21.291 32.792 1.00 67.38 106 ALA A N 1
ATOM 829 C CA . ALA A 1 106 ? -15.186 -22.487 32.285 1.00 67.38 106 ALA A CA 1
ATOM 830 C C . ALA A 1 106 ? -14.751 -23.761 33.036 1.00 67.38 106 ALA A C 1
ATOM 832 O O . ALA A 1 106 ? -15.595 -24.589 33.379 1.00 67.38 106 ALA A O 1
ATOM 833 N N . GLY A 1 107 ? -13.457 -23.896 33.346 1.00 63.22 107 GLY A N 1
ATOM 834 C CA . GLY A 1 107 ? -12.918 -25.015 34.120 1.00 63.22 107 GLY A CA 1
ATOM 835 C C . GLY A 1 107 ? -13.485 -25.071 35.541 1.00 63.22 107 GLY A C 1
ATOM 836 O O . GLY A 1 107 ? -14.007 -26.109 35.945 1.00 63.22 107 GLY A O 1
ATOM 837 N N . VAL A 1 108 ? -13.473 -23.945 36.265 1.00 70.38 108 VAL A N 1
ATOM 838 C CA . VAL A 1 108 ? -14.032 -23.836 37.628 1.00 70.38 108 VAL A CA 1
ATOM 839 C C . VAL A 1 108 ? -15.542 -24.089 37.635 1.00 70.38 108 VAL A C 1
ATOM 841 O O . VAL A 1 108 ? -16.032 -24.819 38.495 1.00 70.38 108 VAL A O 1
ATOM 844 N N . GLY A 1 109 ? -16.274 -23.554 36.651 1.00 63.59 109 GLY A N 1
ATOM 845 C CA . GLY A 1 109 ? -17.709 -23.805 36.507 1.00 63.59 109 GLY A CA 1
ATOM 846 C C . GLY A 1 109 ? -18.031 -25.287 36.300 1.00 63.59 109 GLY A C 1
ATOM 847 O O . GLY A 1 109 ? -18.933 -25.813 36.948 1.00 63.59 109 GLY A O 1
ATOM 848 N N . SER A 1 110 ? -17.259 -25.986 35.459 1.00 64.25 110 SER A 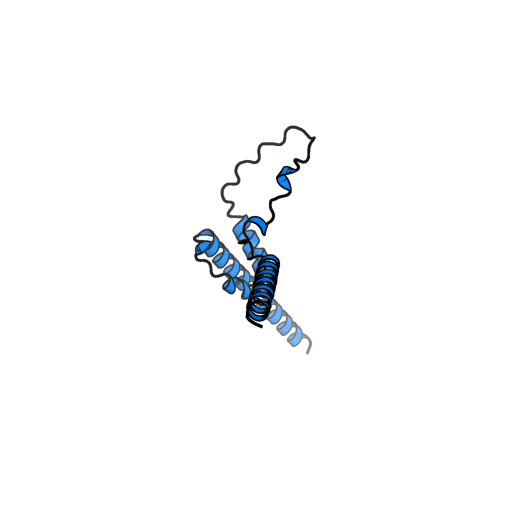N 1
ATOM 849 C CA . SER A 1 110 ? -17.452 -27.425 35.232 1.00 64.25 110 SER A CA 1
ATOM 850 C C . SER A 1 110 ? -17.135 -28.271 36.472 1.00 64.25 110 SER A C 1
ATOM 852 O O . SER A 1 110 ? -17.887 -29.190 36.790 1.00 64.25 110 SER A O 1
ATOM 854 N N . GLY A 1 111 ? -16.082 -27.922 37.223 1.00 68.56 111 GLY A N 1
ATOM 855 C CA . GLY A 1 111 ? -15.707 -28.621 38.454 1.00 68.56 111 GLY A CA 1
ATOM 856 C C . GLY A 1 111 ? -16.760 -28.481 39.554 1.00 68.56 111 GLY A C 1
ATOM 857 O O . GLY A 1 111 ? -17.130 -29.472 40.178 1.00 68.56 111 GLY A O 1
ATOM 858 N N . LEU A 1 112 ? -17.310 -27.275 39.740 1.00 70.88 112 LEU A N 1
ATOM 859 C CA . LEU A 1 112 ? -18.411 -27.039 40.682 1.00 70.88 112 LEU A CA 1
ATOM 860 C C . LEU A 1 112 ? -19.682 -27.802 40.298 1.00 70.88 112 LEU A C 1
ATOM 862 O O . LEU A 1 112 ? -20.358 -28.327 41.179 1.00 70.88 112 LEU A O 1
ATOM 866 N N . LEU A 1 113 ? -19.989 -27.905 39.001 1.00 73.31 113 LEU A N 1
ATOM 867 C CA . LEU A 1 113 ? -21.149 -28.658 38.525 1.00 73.31 113 LEU A CA 1
ATOM 868 C C . LEU A 1 113 ? -21.017 -30.155 38.847 1.00 73.31 113 LEU A C 1
ATOM 870 O O . LEU A 1 113 ? -21.965 -30.766 39.331 1.00 73.31 113 LEU A O 1
ATOM 874 N N . ILE A 1 114 ? -19.829 -30.734 38.639 1.00 72.56 114 ILE A N 1
ATOM 875 C CA . ILE A 1 114 ? -19.549 -32.145 38.946 1.00 72.56 114 ILE A CA 1
ATOM 876 C C . ILE A 1 114 ? -19.642 -32.404 40.454 1.00 72.56 114 ILE A C 1
ATOM 878 O O . ILE A 1 114 ? -20.256 -33.387 40.863 1.00 72.56 114 ILE A O 1
ATOM 882 N N . VAL A 1 115 ? -19.087 -31.514 41.285 1.00 75.00 115 VAL A N 1
ATOM 883 C CA . VAL A 1 115 ? -19.179 -31.629 42.751 1.00 75.00 115 VAL A CA 1
ATOM 884 C C . VAL A 1 115 ? -20.629 -31.521 43.217 1.00 75.00 115 VAL A C 1
ATOM 886 O O . VAL A 1 115 ? -21.055 -32.334 44.029 1.00 75.00 115 VAL A O 1
ATOM 889 N N . ALA A 1 116 ? -21.410 -30.578 42.686 1.00 71.81 116 ALA A N 1
ATOM 890 C CA . ALA A 1 116 ? -22.820 -30.437 43.040 1.00 71.81 116 ALA A CA 1
ATOM 891 C C . ALA A 1 116 ? -23.641 -31.680 42.653 1.00 71.81 116 ALA A C 1
ATOM 893 O O . ALA A 1 116 ? -24.448 -32.153 43.454 1.00 71.81 116 ALA A O 1
ATOM 894 N N . ILE A 1 117 ? -23.408 -32.247 41.463 1.00 76.44 117 ILE A N 1
ATOM 895 C CA . ILE A 1 117 ? -24.072 -33.482 41.014 1.00 76.44 117 ILE A CA 1
ATOM 896 C C . ILE A 1 117 ? -23.655 -34.672 41.888 1.00 76.44 117 ILE A C 1
ATOM 898 O O . ILE A 1 117 ? -24.518 -35.429 42.324 1.00 76.44 117 ILE A O 1
ATOM 902 N N . GLY A 1 118 ? -22.363 -34.818 42.196 1.00 72.69 118 GLY A N 1
ATOM 903 C CA . GLY A 1 118 ? -21.863 -35.887 43.065 1.00 72.69 118 GLY A CA 1
ATOM 904 C C . GLY A 1 118 ? -22.395 -35.791 44.497 1.00 72.69 118 GLY A C 1
ATOM 905 O O . GLY A 1 118 ? -22.796 -36.801 45.068 1.00 72.69 118 GLY A O 1
ATOM 906 N N . LEU A 1 119 ? -22.473 -34.580 45.057 1.00 72.25 119 LEU A N 1
ATOM 907 C CA . LEU A 1 119 ? -23.040 -34.340 46.387 1.00 72.25 119 LEU A CA 1
ATOM 908 C C . LEU A 1 119 ? -24.551 -34.608 46.419 1.00 72.25 119 LEU A C 1
ATOM 910 O O . LEU A 1 119 ? -25.049 -35.185 47.379 1.00 72.25 119 LEU A O 1
ATOM 914 N N . SER A 1 120 ? -25.272 -34.239 45.355 1.00 69.94 120 SER A N 1
ATOM 915 C CA . SER A 1 120 ? -26.698 -34.555 45.223 1.00 69.94 120 SER A CA 1
ATOM 916 C C . SER A 1 120 ? -26.909 -36.066 45.145 1.00 69.94 120 SER A C 1
ATOM 918 O O . SER A 1 120 ? -27.726 -36.606 45.876 1.00 69.94 120 SER A O 1
ATOM 920 N N . ALA A 1 121 ? -26.132 -36.773 44.321 1.00 67.06 121 ALA A N 1
ATOM 921 C CA . ALA A 1 121 ? -26.233 -38.226 44.198 1.00 67.06 121 ALA A CA 1
ATOM 922 C C . ALA A 1 121 ? -25.910 -38.954 45.516 1.00 67.06 121 ALA A C 1
ATOM 924 O O . ALA A 1 121 ? -26.582 -39.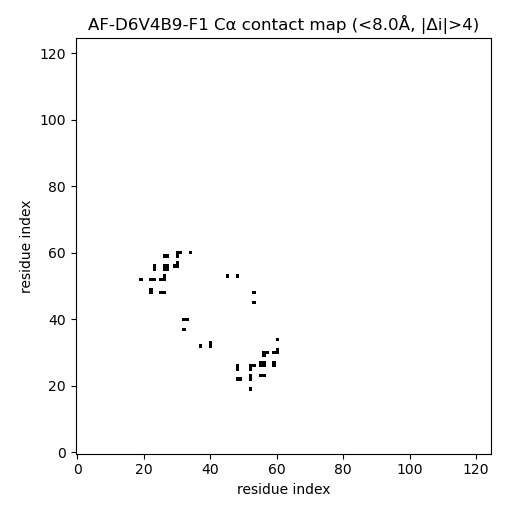922 45.853 1.00 67.06 121 ALA A O 1
ATOM 925 N N . ALA A 1 122 ? -24.931 -38.464 46.281 1.00 65.56 122 ALA A N 1
ATOM 926 C CA . ALA A 1 122 ? -24.572 -39.025 47.583 1.00 65.56 122 ALA A CA 1
ATOM 927 C C . ALA A 1 122 ? -25.606 -38.736 48.686 1.00 65.56 122 ALA A C 1
ATOM 929 O O . ALA A 1 122 ? -25.684 -39.488 49.649 1.00 65.56 122 ALA A O 1
ATOM 930 N N . ALA A 1 123 ? -26.394 -37.664 48.566 1.00 64.19 123 ALA A N 1
ATOM 931 C CA . ALA A 1 123 ? -27.441 -37.322 49.532 1.00 64.19 123 ALA A CA 1
ATOM 932 C C . ALA A 1 123 ? -28.747 -38.119 49.336 1.00 64.19 123 ALA A C 1
ATOM 934 O O . ALA A 1 123 ? -29.583 -38.141 50.237 1.00 64.19 123 ALA A O 1
ATOM 935 N N . PHE A 1 124 ? -28.933 -38.749 48.170 1.00 57.12 124 PHE A N 1
ATOM 936 C CA . PHE A 1 124 ? -30.130 -39.525 47.816 1.00 57.12 124 PHE A CA 1
ATOM 937 C C . PHE A 1 124 ? -29.864 -41.037 47.664 1.00 57.12 124 PHE A C 1
ATOM 939 O O . PHE A 1 124 ? -30.739 -41.751 47.171 1.00 57.12 124 PHE A O 1
ATOM 946 N N . SER A 1 125 ? -28.686 -41.521 48.079 1.00 50.78 125 SER A N 1
ATOM 947 C CA . SER A 1 125 ? -28.318 -42.945 48.134 1.00 50.78 125 SER A CA 1
ATOM 948 C C . SER A 1 125 ? -28.163 -43.423 49.570 1.00 50.78 125 SER A C 1
ATOM 950 O O . SER A 1 125 ? -28.299 -44.654 49.746 1.00 50.78 125 SER A O 1
#

Mean predicted aligned error: 18.88 Å

Sequence (125 aa):
MPEQRDLFDLAAADAVAARTSAQAELAKNLANEILKGPAKFDPKRLKALSPQGILVLLAAIRQHKVREAEPPRETSAGKVDERMKSFSWQHLRKPEPNRWLRSVAAGVGSGLLIVAIGLSAAAFS

Foldseek 3Di:
DVVVVVVVVVVVVVVVVVVLVVLLVLLLVLLVVCVVCVPPRDPVSVVVHDPSSVVSNVVNNVVVDPPPPPDPPDDDDDDPPPVVVPPDCPVVDDPDDPVVVVVVVVVVVVVVVVVVVVVVVVVVD

Secondary structure (DSSP, 8-state):
-HHHHHHHHHHHHHHHHHHHHHHHHHHHHHHHHHHH-GGG--GGGGGGS-HHHHHHHHHHHHHT------PPP--------GGGGG--GGGGSPPPP-HHHHHHHHHHHHHHHHHHHHHHHHH--